Protein AF-A0A838HX45-F1 (afdb_monomer_lite)

Foldseek 3Di:
DDDDDDDDDDPPPPPPPPCVDWDKDKDQDPVHNVDIDIDGVCVVPDPDDDCQLPPAQADDPGGDSQAHPQLVFAFAPDPVSVVVVQCVLVVCDVLRFVLSVVCVVPNQWDADPNGIGGDHDPRGGSRFDGCPRPNHGD

Structure (mmCIF, N/CA/C/O backbone):
data_AF-A0A838HX45-F1
#
_entry.id   AF-A0A838HX45-F1
#
loop_
_atom_site.group_PDB
_atom_site.id
_atom_site.type_symbol
_atom_site.label_atom_id
_atom_site.label_alt_id
_atom_site.label_comp_id
_atom_site.label_asym_id
_atom_site.label_entity_id
_atom_site.label_seq_id
_atom_site.pdbx_PDB_ins_code
_atom_site.Cartn_x
_atom_site.Cartn_y
_atom_site.Cartn_z
_atom_site.occupancy
_atom_site.B_iso_or_equiv
_atom_site.auth_seq_id
_atom_site.auth_comp_id
_atom_site.auth_asym_id
_atom_site.auth_atom_id
_atom_site.pdbx_PDB_model_num
ATOM 1 N N . MET A 1 1 ? 10.507 59.510 21.899 1.00 39.69 1 MET A N 1
ATOM 2 C CA . MET A 1 1 ? 10.133 58.620 20.777 1.00 39.69 1 MET A CA 1
ATOM 3 C C . MET A 1 1 ? 10.798 57.263 20.985 1.00 39.69 1 MET A C 1
ATOM 5 O O . MET A 1 1 ? 11.987 57.138 20.730 1.00 39.69 1 MET A O 1
ATOM 9 N N . ARG A 1 2 ? 10.086 56.274 21.544 1.00 41.12 2 ARG A N 1
ATOM 10 C CA . ARG A 1 2 ? 10.577 54.889 21.655 1.00 41.12 2 ARG A CA 1
ATOM 11 C C . ARG A 1 2 ? 9.904 54.072 20.556 1.00 41.12 2 ARG A C 1
ATOM 13 O O . ARG A 1 2 ? 8.685 53.966 20.531 1.00 41.12 2 ARG A O 1
ATOM 20 N N . SER A 1 3 ? 10.705 53.577 19.619 1.00 48.28 3 SER A N 1
ATOM 21 C CA . SER A 1 3 ? 10.266 52.681 18.551 1.00 48.28 3 SER A CA 1
ATOM 22 C C . SER A 1 3 ? 9.847 51.346 19.174 1.00 48.28 3 SER A C 1
ATOM 24 O O . SER A 1 3 ? 10.684 50.623 19.713 1.00 48.28 3 SER A O 1
ATOM 26 N N . HIS A 1 4 ? 8.550 51.037 19.146 1.00 44.91 4 HIS A N 1
ATOM 27 C CA . HIS A 1 4 ? 8.056 49.694 19.430 1.00 44.91 4 HIS A CA 1
ATOM 28 C C . HIS A 1 4 ? 8.307 48.828 18.195 1.00 44.91 4 HIS A C 1
ATOM 30 O O . HIS A 1 4 ? 7.587 48.925 17.203 1.00 44.91 4 HIS A O 1
ATOM 36 N N . ARG A 1 5 ? 9.346 47.989 18.241 1.00 58.03 5 ARG A N 1
ATOM 37 C CA . ARG A 1 5 ? 9.454 46.858 17.316 1.00 58.03 5 ARG A CA 1
ATOM 38 C C . ARG A 1 5 ? 8.434 45.808 17.744 1.00 58.03 5 ARG A C 1
ATOM 40 O O . ARG A 1 5 ? 8.489 45.328 18.874 1.00 58.03 5 ARG A O 1
ATOM 47 N N . LEU A 1 6 ? 7.511 45.482 16.845 1.00 45.50 6 LEU A N 1
ATOM 48 C CA . LEU A 1 6 ? 6.644 44.317 16.969 1.00 45.50 6 LEU A CA 1
ATOM 49 C C . LEU A 1 6 ? 7.534 43.069 17.018 1.00 45.50 6 LEU A C 1
ATOM 51 O O . LEU A 1 6 ? 8.389 42.874 16.154 1.00 45.50 6 LEU A O 1
ATOM 55 N N . HIS A 1 7 ? 7.370 42.264 18.064 1.00 51.94 7 HIS A N 1
ATOM 56 C CA . HIS A 1 7 ? 8.007 40.960 18.166 1.00 51.94 7 HIS A CA 1
ATOM 57 C C . HIS A 1 7 ? 7.328 40.028 17.159 1.00 51.94 7 HIS A C 1
ATOM 59 O O . HIS A 1 7 ? 6.178 39.645 17.352 1.00 51.94 7 HIS A O 1
ATOM 65 N N . VAL A 1 8 ? 8.025 39.715 16.068 1.00 53.91 8 VAL A N 1
ATOM 66 C CA . VAL A 1 8 ? 7.642 38.631 15.158 1.00 53.91 8 VAL A CA 1
ATOM 67 C C . VAL A 1 8 ? 8.096 37.330 15.829 1.00 53.91 8 VAL A C 1
ATOM 69 O O . VAL A 1 8 ? 9.299 37.202 16.076 1.00 53.91 8 VAL A O 1
ATOM 72 N N . PRO A 1 9 ? 7.188 36.406 16.196 1.00 51.38 9 PRO A N 1
ATOM 73 C CA . PRO A 1 9 ? 7.584 35.133 16.782 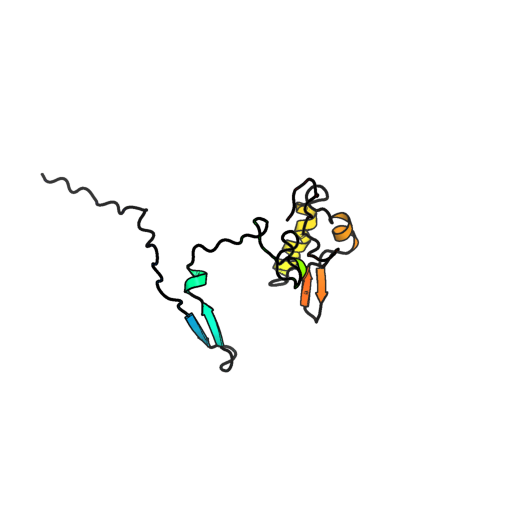1.00 51.38 9 PRO A CA 1
ATOM 74 C C . PRO A 1 9 ? 8.406 34.329 15.773 1.00 51.38 9 PRO A C 1
ATOM 76 O O . PRO A 1 9 ? 8.062 34.265 14.596 1.00 51.38 9 PRO A O 1
ATOM 79 N N . ASP A 1 10 ? 9.493 33.729 16.247 1.00 56.44 10 ASP A N 1
ATOM 80 C CA . ASP A 1 10 ? 10.345 32.829 15.473 1.00 56.44 10 ASP A CA 1
ATOM 81 C C . ASP A 1 10 ? 9.558 31.572 15.053 1.00 56.44 10 ASP A C 1
ATOM 83 O O . ASP A 1 10 ? 9.065 30.817 15.897 1.00 56.44 10 ASP A O 1
ATOM 87 N N . GLU A 1 11 ? 9.459 31.337 13.742 1.00 54.56 11 GLU A N 1
ATOM 88 C CA . GLU A 1 11 ? 8.807 30.172 13.126 1.00 54.56 11 GLU A CA 1
ATOM 89 C C . GLU A 1 11 ? 9.498 28.835 13.476 1.00 54.56 11 GLU A C 1
ATOM 91 O O . GLU A 1 11 ? 8.972 27.765 13.172 1.00 54.56 11 GLU A O 1
ATOM 96 N N . ARG A 1 12 ? 10.656 28.853 14.157 1.00 52.28 12 ARG A N 1
ATOM 97 C CA . ARG A 1 12 ? 11.389 27.646 14.591 1.00 52.28 12 ARG A CA 1
ATOM 98 C C . ARG A 1 12 ? 10.966 27.061 15.935 1.00 52.28 12 ARG A C 1
ATOM 100 O O . ARG A 1 12 ? 11.542 26.064 16.363 1.00 52.28 12 ARG A O 1
ATOM 107 N N . SER A 1 13 ? 9.935 27.595 16.580 1.00 49.62 13 SER A N 1
ATOM 108 C CA . SER A 1 13 ? 9.337 26.977 17.772 1.00 49.62 13 SER A CA 1
ATOM 109 C C . SER A 1 13 ? 8.335 25.871 17.403 1.00 49.62 13 SER A C 1
ATOM 111 O O . SER A 1 13 ? 7.214 25.815 17.912 1.00 49.62 13 SER A O 1
ATOM 113 N N . VAL A 1 14 ? 8.721 24.947 16.517 1.00 51.84 14 VAL A N 1
ATOM 114 C CA . VAL A 1 14 ? 8.087 23.626 16.529 1.00 51.84 14 VAL A CA 1
ATOM 115 C C . VAL A 1 14 ? 8.610 22.978 17.797 1.00 51.84 14 VAL A C 1
ATOM 117 O O . VAL A 1 14 ? 9.753 22.534 17.849 1.00 51.84 14 VAL A O 1
ATOM 120 N N . ARG A 1 15 ? 7.812 23.042 18.865 1.00 55.22 15 ARG A N 1
ATOM 121 C CA . ARG A 1 15 ? 8.121 22.400 20.141 1.00 55.22 15 ARG A CA 1
ATOM 122 C C . ARG A 1 15 ? 8.510 20.956 19.846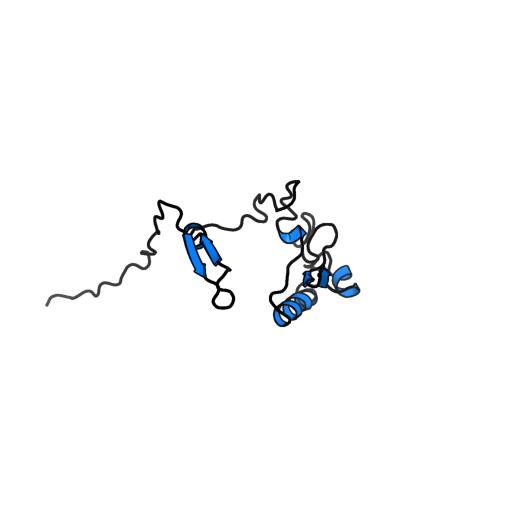 1.00 55.22 15 ARG A C 1
ATOM 124 O O . ARG A 1 15 ? 7.642 20.154 19.517 1.00 55.22 15 ARG A O 1
ATOM 131 N N . THR A 1 16 ? 9.795 20.627 19.959 1.00 56.59 16 THR A N 1
ATOM 132 C CA . THR A 1 16 ? 10.224 19.239 20.074 1.00 56.59 16 THR A CA 1
ATOM 133 C C . THR A 1 16 ? 9.474 18.691 21.274 1.00 56.59 16 THR A C 1
ATOM 135 O O . THR A 1 16 ? 9.757 19.067 22.413 1.00 56.59 16 THR A O 1
ATOM 138 N N . ILE A 1 17 ? 8.452 17.880 21.019 1.00 59.03 17 ILE A N 1
ATOM 139 C CA . ILE A 1 17 ? 7.774 17.131 22.061 1.00 59.03 17 ILE A CA 1
ATOM 140 C C . ILE A 1 17 ? 8.829 16.149 22.559 1.00 59.03 17 ILE A C 1
ATOM 142 O O . ILE A 1 17 ? 9.081 15.115 21.946 1.00 59.03 17 ILE A O 1
ATOM 146 N N . ALA A 1 18 ? 9.525 16.520 23.630 1.00 61.41 18 ALA A N 1
ATOM 147 C CA . ALA A 1 18 ? 10.388 15.614 24.364 1.00 61.41 18 ALA A CA 1
ATOM 148 C C . ALA A 1 18 ? 9.474 14.642 25.121 1.00 61.41 18 ALA A C 1
ATOM 150 O O . ALA A 1 18 ? 9.252 14.781 26.319 1.00 61.41 18 ALA A O 1
ATOM 151 N N . MET A 1 19 ? 8.862 13.708 24.393 1.00 60.22 19 MET A N 1
ATOM 152 C CA . MET A 1 19 ? 8.175 12.562 24.974 1.00 60.22 19 MET A CA 1
ATOM 153 C C . MET A 1 19 ? 9.249 11.654 25.557 1.00 60.22 19 MET A C 1
ATOM 155 O O . MET A 1 19 ? 9.919 10.922 24.833 1.00 60.22 19 MET A O 1
ATOM 159 N N . ILE A 1 20 ? 9.470 11.785 26.863 1.00 66.62 20 ILE A N 1
ATOM 160 C CA . ILE A 1 20 ? 10.466 10.991 27.590 1.00 66.62 20 ILE A CA 1
ATOM 161 C C . ILE A 1 20 ? 9.914 9.579 27.880 1.00 66.62 20 ILE A C 1
ATOM 163 O O . ILE A 1 20 ? 10.698 8.645 28.006 1.00 66.62 20 ILE A O 1
ATOM 167 N N . ASP A 1 21 ? 8.583 9.405 27.846 1.00 80.94 21 ASP A N 1
ATOM 168 C CA . ASP A 1 21 ? 7.882 8.134 28.060 1.00 80.94 21 ASP A CA 1
ATOM 169 C C . ASP A 1 21 ? 6.867 7.805 26.944 1.00 80.94 21 ASP A C 1
ATOM 171 O O . ASP A 1 21 ? 6.387 8.684 26.220 1.00 80.94 21 ASP A O 1
ATOM 175 N N . ARG A 1 22 ? 6.543 6.508 26.807 1.00 90.19 22 ARG A N 1
ATOM 176 C CA . ARG A 1 22 ? 5.464 6.006 25.935 1.00 90.19 22 ARG A CA 1
ATOM 177 C C . ARG A 1 22 ? 4.102 6.389 26.522 1.00 90.19 22 ARG A C 1
ATOM 179 O O . ARG A 1 22 ? 3.771 5.951 27.622 1.00 90.19 22 ARG A O 1
ATOM 186 N N . GLU A 1 23 ? 3.300 7.133 25.773 1.00 93.88 23 GLU A N 1
ATOM 187 C CA . GLU A 1 23 ? 1.952 7.559 26.152 1.00 93.88 23 GLU A CA 1
ATOM 188 C C . GLU A 1 23 ? 0.894 6.851 25.300 1.00 93.88 23 GLU A C 1
ATOM 190 O O . GLU A 1 23 ? 1.040 6.708 24.084 1.00 93.88 23 GLU A O 1
ATOM 195 N N . TRP A 1 24 ? -0.195 6.435 25.946 1.00 95.00 24 TRP A N 1
ATOM 196 C CA . TRP A 1 24 ? -1.298 5.721 25.313 1.00 95.00 24 TRP A CA 1
ATOM 197 C C . TRP A 1 24 ? -2.618 6.432 25.586 1.00 95.00 24 TRP A C 1
ATOM 199 O O . TRP A 1 24 ? -2.904 6.791 26.728 1.00 95.00 24 TRP A O 1
ATOM 209 N N . VAL A 1 25 ? -3.458 6.566 24.562 1.00 96.00 25 VAL A N 1
ATOM 210 C CA . VAL A 1 25 ? -4.851 7.002 24.722 1.00 96.00 25 VAL A CA 1
ATOM 211 C C . VAL A 1 25 ? -5.781 5.834 24.445 1.00 96.00 25 VAL A C 1
ATOM 213 O O . VAL A 1 25 ? -5.548 5.032 23.539 1.00 96.00 25 VAL A O 1
ATOM 216 N N . SER A 1 26 ? -6.847 5.734 25.236 1.00 96.19 26 SER A N 1
ATOM 217 C CA . SER A 1 26 ? -7.858 4.705 25.063 1.00 96.19 26 SER A CA 1
ATOM 218 C C . SER A 1 26 ? -9.245 5.306 24.899 1.00 96.19 26 SER A C 1
ATOM 220 O O . SER A 1 26 ? -9.680 6.114 25.719 1.00 96.19 26 SER A O 1
ATOM 222 N N . ILE A 1 27 ? -9.939 4.878 23.849 1.00 95.69 27 ILE A N 1
ATOM 223 C CA . ILE A 1 27 ? -11.254 5.378 23.453 1.00 95.69 27 ILE A CA 1
ATOM 224 C C . ILE A 1 27 ? -12.205 4.180 23.386 1.00 95.69 27 ILE A C 1
ATOM 226 O O . ILE A 1 27 ? -11.864 3.151 22.804 1.00 95.69 27 ILE A O 1
ATOM 230 N N . ILE A 1 28 ? -13.374 4.298 24.015 1.00 96.75 28 ILE A N 1
ATOM 231 C CA . ILE A 1 28 ? -14.444 3.294 23.912 1.00 96.75 28 ILE A CA 1
ATOM 232 C C . ILE A 1 28 ? -15.160 3.507 22.579 1.00 96.75 28 ILE A C 1
ATOM 234 O O . ILE A 1 28 ? -15.458 4.653 22.233 1.00 96.75 28 ILE A O 1
ATOM 238 N N . ASP A 1 29 ? -15.428 2.429 21.844 1.00 94.94 29 ASP A N 1
ATOM 239 C CA . ASP A 1 29 ? -16.205 2.518 20.609 1.00 94.94 29 ASP A CA 1
ATOM 240 C C . ASP A 1 29 ? -17.640 2.995 20.923 1.00 94.94 29 ASP A C 1
ATOM 242 O O . ASP A 1 29 ? -18.351 2.335 21.689 1.00 94.94 29 ASP A O 1
ATOM 246 N N . PRO A 1 30 ? -18.110 4.126 20.360 1.00 93.00 30 PRO A N 1
ATOM 247 C CA . PRO A 1 30 ? -19.472 4.602 20.600 1.00 93.00 30 PRO A CA 1
ATOM 248 C C . PRO A 1 30 ? -20.556 3.643 20.074 1.00 93.00 30 PRO A C 1
ATOM 250 O O . PRO A 1 30 ? -21.684 3.689 20.565 1.00 93.00 30 PRO A O 1
ATOM 253 N N . GLY A 1 31 ? -20.242 2.789 19.096 1.00 95.12 31 GLY A N 1
ATOM 254 C CA . GLY A 1 31 ? -21.134 1.757 18.562 1.00 95.12 31 GLY A CA 1
ATOM 255 C C . GLY A 1 31 ? -21.049 0.413 19.292 1.00 95.12 31 GLY A C 1
ATOM 256 O O . GLY A 1 31 ? -21.928 -0.427 19.104 1.00 95.12 31 GLY A O 1
ATOM 257 N N . SER A 1 32 ? -20.031 0.207 20.135 1.00 94.06 32 SER A N 1
ATOM 258 C CA . SER A 1 32 ? -19.819 -1.041 20.873 1.00 94.06 32 SER A CA 1
ATOM 259 C C . SER A 1 32 ? -19.126 -0.786 22.223 1.00 94.06 32 SER A C 1
ATOM 261 O O . SER A 1 32 ? -17.903 -0.679 22.292 1.00 94.06 32 SER A O 1
ATOM 263 N N . PRO A 1 33 ? -19.860 -0.738 23.353 1.00 90.06 33 PRO A N 1
ATOM 264 C CA . PRO A 1 33 ? -19.286 -0.391 24.660 1.00 90.06 33 PRO A CA 1
ATOM 265 C C . PRO A 1 33 ? -18.307 -1.441 25.216 1.00 90.06 33 PRO A C 1
ATOM 267 O O . PRO A 1 33 ? -17.656 -1.199 26.234 1.00 90.06 33 PRO A O 1
ATOM 270 N N . HIS A 1 34 ? -18.222 -2.612 24.579 1.00 93.56 34 HIS A N 1
ATOM 271 C CA . HIS A 1 34 ? -17.272 -3.668 24.920 1.00 93.56 34 HIS A CA 1
ATOM 272 C C . HIS A 1 34 ? -15.952 -3.553 24.150 1.00 93.56 34 HIS A C 1
ATOM 274 O O . HIS A 1 34 ? -14.967 -4.165 24.565 1.00 93.56 34 HIS A O 1
ATOM 280 N N . ASP A 1 35 ? -15.912 -2.738 23.094 1.00 95.25 35 ASP A N 1
ATOM 281 C CA . ASP A 1 35 ? -14.728 -2.539 22.272 1.00 95.25 35 ASP A CA 1
ATOM 282 C C . ASP A 1 35 ? -13.978 -1.270 22.678 1.00 95.25 35 ASP A C 1
ATOM 284 O O . ASP A 1 35 ? -14.540 -0.239 23.068 1.00 95.25 35 ASP A O 1
ATOM 288 N N . ARG A 1 36 ? -12.650 -1.364 22.616 1.00 96.12 36 ARG A N 1
ATOM 289 C CA . ARG A 1 36 ? -11.741 -0.315 23.060 1.00 96.12 36 ARG A CA 1
ATOM 290 C C . ARG A 1 36 ? -10.590 -0.185 22.081 1.00 96.12 36 ARG A C 1
ATOM 292 O O . ARG A 1 36 ? -9.785 -1.103 21.936 1.00 96.12 36 ARG A O 1
ATOM 299 N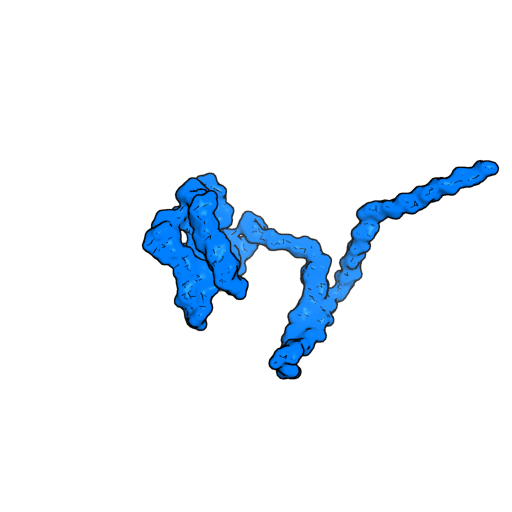 N . TYR A 1 37 ? -10.465 0.991 21.486 1.00 95.12 37 TYR A N 1
ATOM 300 C CA . TYR A 1 37 ? -9.303 1.354 20.691 1.00 95.12 37 TYR A CA 1
ATOM 301 C C . TYR A 1 37 ? -8.210 1.899 21.613 1.00 95.12 37 TYR A C 1
ATOM 303 O O . TYR A 1 37 ? -8.483 2.678 22.533 1.00 95.12 37 TYR A O 1
ATOM 311 N N . VAL A 1 38 ? -6.970 1.469 21.389 1.00 96.25 38 VAL A N 1
ATOM 312 C CA . VAL A 1 38 ? -5.791 1.900 22.148 1.00 96.25 38 VAL A CA 1
ATOM 313 C C . VAL A 1 38 ? -4.747 2.383 21.153 1.00 96.25 38 VAL A C 1
ATOM 315 O O . VAL A 1 38 ? -4.348 1.634 20.263 1.00 96.25 38 VAL A O 1
ATOM 318 N N . PHE A 1 39 ? -4.318 3.633 21.295 1.00 95.88 39 PHE A N 1
ATOM 319 C CA . PHE A 1 39 ? -3.385 4.279 20.375 1.00 95.88 39 PHE A CA 1
ATOM 320 C C . PHE A 1 39 ? -2.114 4.694 21.114 1.00 95.88 39 PHE A C 1
ATOM 322 O O . PHE A 1 39 ? -2.196 5.298 22.183 1.00 95.88 39 PHE A O 1
ATOM 329 N N . ASP A 1 40 ? -0.953 4.393 20.529 1.00 95.06 40 ASP A N 1
ATOM 330 C CA . ASP A 1 40 ? 0.352 4.879 20.990 1.00 95.06 40 ASP A CA 1
ATOM 331 C C . ASP A 1 40 ? 0.547 6.319 20.499 1.00 95.06 40 ASP A C 1
ATOM 333 O O . ASP A 1 40 ? 0.883 6.559 19.335 1.00 95.06 40 ASP A O 1
ATOM 337 N N . VAL A 1 41 ? 0.302 7.288 21.377 1.00 93.69 41 VAL A N 1
ATOM 338 C CA . VAL A 1 41 ? 0.421 8.713 21.046 1.00 93.69 41 VAL A CA 1
ATOM 339 C C . VAL A 1 41 ? 1.882 9.067 20.772 1.00 93.69 41 VAL A C 1
ATOM 341 O O . VAL A 1 41 ? 2.161 9.871 19.882 1.00 93.69 41 VAL A O 1
ATOM 344 N N . SER A 1 42 ? 2.827 8.425 21.467 1.00 91.88 42 SER A N 1
ATOM 345 C CA . SER A 1 42 ? 4.259 8.652 21.251 1.00 91.88 42 SER A CA 1
ATOM 346 C C . SER A 1 42 ? 4.703 8.238 19.860 1.00 91.88 42 SER A C 1
ATOM 348 O O . SER A 1 42 ? 5.493 8.944 19.239 1.00 91.88 42 SER A O 1
ATOM 350 N N . PHE A 1 43 ? 4.189 7.126 19.336 1.00 91.12 43 PHE A N 1
ATOM 351 C CA . PHE A 1 43 ? 4.449 6.720 17.960 1.00 91.12 43 PHE A CA 1
ATOM 352 C C . PHE A 1 43 ? 3.821 7.694 16.957 1.00 91.12 43 PHE A C 1
ATOM 354 O O . PHE A 1 43 ? 4.509 8.126 16.032 1.00 91.12 43 PHE A O 1
ATOM 361 N N . LEU A 1 44 ? 2.555 8.080 17.158 1.00 92.00 44 LEU A N 1
ATOM 362 C CA . LEU A 1 44 ? 1.837 8.994 16.257 1.00 92.00 44 LEU A CA 1
ATOM 363 C C . LEU A 1 44 ? 2.482 10.386 16.167 1.00 92.00 44 LEU A C 1
ATOM 365 O O . LEU A 1 44 ? 2.421 11.013 15.114 1.00 92.00 44 LEU A O 1
ATOM 369 N N . LEU A 1 45 ? 3.105 10.857 17.250 1.00 89.44 45 LEU A N 1
ATOM 370 C CA . LEU A 1 45 ? 3.824 12.135 17.302 1.00 89.44 45 LEU A CA 1
ATOM 371 C C . LEU A 1 45 ? 5.332 12.001 17.034 1.00 89.44 45 LEU A C 1
ATOM 373 O O . LEU A 1 45 ? 6.054 12.999 17.061 1.00 89.44 45 LEU A O 1
ATOM 377 N N . SER A 1 46 ? 5.829 10.785 16.795 1.00 89.38 46 SER A N 1
ATOM 378 C CA . SER A 1 46 ? 7.246 10.562 16.513 1.00 89.38 46 SER A CA 1
ATOM 379 C C . SER A 1 46 ? 7.635 11.047 15.114 1.00 89.38 46 SER A C 1
ATOM 381 O O . SER A 1 46 ? 6.813 11.147 14.208 1.00 89.38 46 SER A O 1
ATOM 383 N N . ALA A 1 47 ? 8.936 11.254 14.902 1.00 90.12 47 ALA A N 1
ATOM 384 C CA . ALA A 1 47 ? 9.508 11.471 13.571 1.00 90.12 47 ALA A CA 1
ATOM 385 C C . ALA A 1 47 ? 9.698 10.156 12.778 1.00 90.12 47 ALA A C 1
ATOM 387 O O . ALA A 1 47 ? 10.570 10.076 11.909 1.00 90.12 47 ALA A O 1
ATOM 388 N N . TYR A 1 48 ? 8.945 9.095 13.101 1.00 90.31 48 TYR A N 1
ATOM 389 C CA . TYR A 1 48 ? 9.050 7.826 12.387 1.00 90.31 48 TYR A CA 1
ATOM 390 C C . TYR A 1 48 ? 8.758 8.026 10.898 1.00 90.31 48 TYR A C 1
ATOM 392 O O . TYR A 1 48 ? 7.748 8.604 10.508 1.00 90.31 48 TYR A O 1
ATOM 400 N N . THR A 1 49 ? 9.649 7.505 10.062 1.00 90.69 49 THR A N 1
ATOM 401 C CA . THR A 1 49 ? 9.492 7.480 8.609 1.00 90.69 49 THR A CA 1
ATOM 402 C C . THR A 1 49 ? 9.526 6.030 8.154 1.00 90.69 49 THR A C 1
ATOM 404 O O . THR A 1 49 ? 10.387 5.261 8.587 1.00 90.69 49 THR A O 1
ATOM 407 N N . CYS A 1 50 ? 8.587 5.642 7.287 1.00 88.56 50 CYS A N 1
ATOM 408 C CA . CYS A 1 50 ? 8.598 4.316 6.681 1.00 88.56 50 CYS A CA 1
ATOM 409 C C . CYS A 1 50 ? 9.923 4.096 5.935 1.00 88.56 50 CYS A C 1
ATOM 411 O O . CYS A 1 50 ? 10.289 4.889 5.073 1.00 88.56 50 CYS A O 1
ATOM 413 N N . ILE A 1 51 ? 10.622 3.003 6.251 1.00 88.75 51 ILE A N 1
ATOM 414 C CA . ILE A 1 51 ? 11.898 2.628 5.616 1.00 88.75 51 ILE A CA 1
ATOM 415 C C . ILE A 1 51 ? 11.716 1.592 4.496 1.00 88.75 51 ILE A C 1
ATOM 417 O O . ILE A 1 51 ? 12.630 0.827 4.181 1.00 88.75 51 ILE A O 1
ATOM 421 N N . TYR A 1 52 ? 10.512 1.491 3.926 1.00 85.12 52 TYR A N 1
ATOM 422 C CA . TYR A 1 52 ? 10.275 0.650 2.753 1.00 85.12 52 TYR A CA 1
ATOM 423 C C . TYR A 1 52 ? 11.215 1.063 1.608 1.00 85.12 52 TYR A C 1
ATOM 425 O O . TYR A 1 52 ? 11.403 2.249 1.359 1.00 85.12 52 TYR A O 1
ATOM 433 N N . GLY A 1 53 ? 11.862 0.086 0.962 1.00 79.81 53 GLY A N 1
ATOM 434 C CA . GLY A 1 53 ? 12.924 0.337 -0.023 1.00 79.81 53 GLY A CA 1
ATOM 435 C C . GLY A 1 53 ? 14.269 0.799 0.564 1.00 79.81 53 GLY A C 1
ATOM 436 O O . GLY A 1 53 ? 15.235 0.933 -0.178 1.00 79.81 53 GLY A O 1
ATOM 437 N N . ALA A 1 54 ? 14.358 0.996 1.883 1.00 85.69 54 ALA A N 1
ATOM 438 C CA . ALA A 1 54 ? 15.551 1.440 2.608 1.00 85.69 54 ALA A CA 1
ATOM 439 C C . ALA A 1 54 ? 15.901 0.480 3.767 1.00 85.69 54 ALA A C 1
ATOM 441 O O . ALA A 1 54 ? 16.137 0.904 4.897 1.00 85.69 54 ALA A O 1
ATOM 442 N N . GLY A 1 55 ? 15.893 -0.833 3.502 1.00 84.50 55 GLY A N 1
ATOM 443 C CA . GLY A 1 55 ? 16.236 -1.869 4.491 1.00 84.50 55 GLY A CA 1
ATOM 444 C C . GLY A 1 55 ? 15.066 -2.388 5.340 1.00 84.50 55 GLY A C 1
ATOM 445 O O . GLY A 1 55 ? 15.276 -3.065 6.348 1.00 84.50 55 GLY A O 1
ATOM 446 N N . CYS A 1 56 ? 13.812 -2.089 4.973 1.00 86.56 56 CYS A N 1
ATOM 447 C CA . CYS A 1 56 ? 12.638 -2.688 5.618 1.00 86.56 56 CYS A CA 1
ATOM 448 C C . CYS A 1 56 ? 12.636 -4.214 5.451 1.00 86.56 56 CYS A C 1
ATOM 450 O O . CYS A 1 56 ? 12.606 -4.698 4.332 1.00 86.56 56 CYS A O 1
ATOM 452 N N . ARG A 1 57 ? 12.544 -4.997 6.533 1.00 85.50 57 ARG A N 1
ATOM 453 C CA . ARG A 1 57 ? 12.508 -6.473 6.427 1.00 85.50 57 ARG A CA 1
ATOM 454 C C . ARG A 1 57 ? 11.194 -7.054 5.883 1.00 85.50 57 ARG A C 1
ATOM 456 O O . ARG A 1 57 ? 11.126 -8.256 5.631 1.00 85.50 57 ARG A O 1
ATOM 463 N N . GLY A 1 58 ? 10.166 -6.229 5.695 1.00 86.12 58 GLY A N 1
ATOM 464 C CA . GLY A 1 58 ? 8.824 -6.671 5.319 1.00 86.12 58 GLY A CA 1
ATOM 465 C C . GLY A 1 58 ? 8.098 -7.431 6.434 1.00 86.12 58 GLY A C 1
ATOM 466 O O . GLY A 1 58 ? 8.533 -7.435 7.584 1.00 86.12 58 GLY A O 1
ATOM 467 N N . THR A 1 59 ? 6.959 -8.038 6.092 1.00 85.50 59 THR A N 1
ATOM 468 C CA . THR A 1 59 ? 6.044 -8.692 7.054 1.00 85.50 59 THR A CA 1
ATOM 469 C C . THR A 1 59 ? 6.008 -10.219 6.949 1.00 85.50 59 THR A C 1
ATOM 471 O O . TH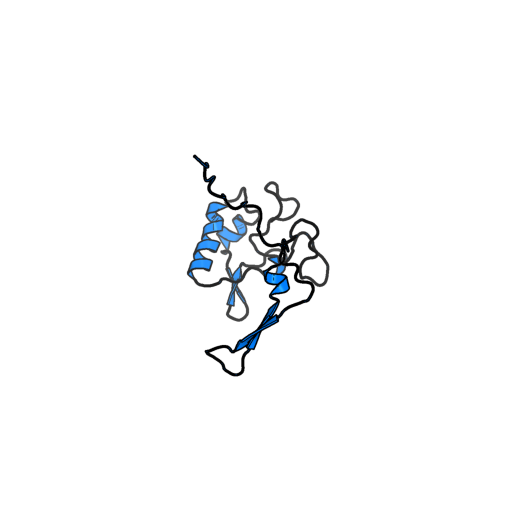R A 1 59 ? 5.203 -10.863 7.612 1.00 85.50 59 THR A O 1
ATOM 474 N N . ALA A 1 60 ? 6.839 -10.811 6.090 1.00 80.19 60 ALA A N 1
ATOM 475 C CA . ALA A 1 60 ? 6.912 -12.258 5.922 1.00 80.19 60 ALA A CA 1
ATOM 476 C C . ALA A 1 60 ? 7.840 -12.905 6.960 1.00 80.19 60 ALA A C 1
ATOM 478 O O . ALA A 1 60 ? 8.770 -12.263 7.445 1.00 80.19 60 ALA A O 1
ATOM 479 N N . ASP A 1 61 ? 7.639 -14.202 7.217 1.00 81.06 61 ASP A N 1
ATOM 480 C CA . ASP A 1 61 ? 8.512 -14.995 8.098 1.00 81.06 61 ASP A CA 1
ATOM 481 C C . ASP A 1 61 ? 9.978 -14.952 7.646 1.00 81.06 61 ASP A C 1
ATOM 483 O O . ASP A 1 61 ? 10.898 -14.877 8.458 1.00 81.06 61 ASP A O 1
ATOM 487 N N . GLN A 1 62 ? 10.195 -14.969 6.326 1.00 78.06 62 GLN A N 1
ATOM 488 C CA . GLN A 1 62 ? 11.500 -14.724 5.725 1.00 78.06 62 GLN A CA 1
ATOM 489 C C . GLN A 1 62 ? 11.597 -13.257 5.288 1.00 78.06 62 GLN A C 1
ATOM 491 O O . GLN A 1 62 ? 10.766 -12.822 4.482 1.00 78.06 62 GLN A O 1
ATOM 496 N N . PRO A 1 63 ? 12.605 -12.503 5.767 1.00 77.12 63 PRO A N 1
ATOM 497 C CA . PRO A 1 63 ? 12.787 -11.107 5.402 1.00 77.12 63 PRO A CA 1
ATOM 498 C C . PRO A 1 63 ? 12.853 -10.899 3.891 1.00 77.12 63 PRO A C 1
ATOM 500 O O . PRO A 1 63 ? 13.564 -11.607 3.178 1.00 77.12 63 PRO A O 1
ATOM 503 N N . SER A 1 64 ? 12.138 -9.891 3.403 1.00 77.88 64 SER A N 1
ATOM 504 C CA . SER A 1 64 ? 12.229 -9.461 2.014 1.00 77.88 64 SER A CA 1
ATOM 505 C C . SER A 1 64 ? 12.078 -7.953 1.912 1.00 77.88 64 SER A C 1
ATOM 507 O O . SER A 1 64 ? 10.981 -7.409 2.048 1.00 77.88 64 SER A O 1
ATOM 509 N N . GLU A 1 65 ? 13.192 -7.296 1.603 1.00 76.69 65 GLU A N 1
ATOM 510 C CA . GLU A 1 65 ? 13.243 -5.843 1.420 1.00 76.69 65 GLU A CA 1
ATOM 511 C C . GLU A 1 65 ? 12.503 -5.372 0.169 1.00 76.69 65 GLU A C 1
ATOM 513 O O . GLU A 1 65 ? 12.062 -4.229 0.100 1.00 76.69 65 GLU A O 1
ATOM 518 N N . VAL A 1 66 ? 12.304 -6.279 -0.790 1.00 79.69 66 VAL A N 1
ATOM 519 C CA . VAL A 1 66 ? 11.613 -5.998 -2.052 1.00 79.69 66 VAL A CA 1
ATOM 520 C C . VAL A 1 66 ? 10.096 -6.075 -1.893 1.00 79.69 66 VAL A C 1
ATOM 522 O O . VAL A 1 66 ? 9.387 -5.292 -2.509 1.00 79.69 66 VAL A O 1
ATOM 525 N N . LEU A 1 67 ? 9.572 -7.023 -1.104 1.00 85.25 67 LEU A N 1
ATOM 526 C CA . LEU A 1 67 ? 8.119 -7.210 -0.983 1.00 85.25 67 LEU A CA 1
ATOM 527 C C . LEU A 1 67 ? 7.492 -6.302 0.077 1.00 85.25 67 LEU A C 1
ATOM 529 O O . LEU A 1 67 ? 6.326 -5.927 -0.056 1.00 85.25 67 LEU A O 1
ATOM 533 N N . GLY A 1 68 ? 8.242 -5.970 1.132 1.00 82.94 68 GLY A N 1
ATOM 534 C CA . GLY A 1 68 ? 7.757 -5.124 2.219 1.00 82.94 68 GLY A CA 1
ATOM 535 C C . GLY A 1 68 ? 6.416 -5.597 2.791 1.00 82.94 68 GLY A C 1
ATOM 536 O O . GLY A 1 68 ? 6.161 -6.794 2.938 1.00 82.94 68 GLY A O 1
ATOM 537 N N . CYS A 1 69 ? 5.538 -4.642 3.096 1.00 85.75 69 CYS A N 1
ATOM 538 C CA . CYS A 1 69 ? 4.155 -4.909 3.499 1.00 85.75 69 CYS A CA 1
ATOM 539 C C . CYS A 1 69 ? 3.232 -5.280 2.319 1.00 85.75 69 CYS A C 1
ATOM 541 O O . CYS A 1 69 ? 2.156 -5.833 2.538 1.00 85.75 69 CYS A O 1
ATOM 543 N N . CYS A 1 70 ? 3.654 -5.062 1.066 1.00 87.56 70 CYS A N 1
ATOM 544 C CA . CYS A 1 70 ? 2.839 -5.292 -0.135 1.00 87.56 70 CYS A CA 1
ATOM 545 C C . CYS A 1 70 ? 2.552 -6.774 -0.433 1.00 87.56 70 CYS A C 1
ATOM 547 O O . CYS A 1 70 ? 1.768 -7.078 -1.335 1.00 87.56 70 CYS A O 1
ATOM 549 N N . ARG A 1 71 ? 3.146 -7.717 0.308 1.00 88.38 71 ARG A N 1
ATOM 550 C CA . ARG A 1 71 ? 2.943 -9.169 0.146 1.00 88.38 71 ARG A CA 1
ATOM 551 C C . ARG A 1 71 ? 1.469 -9.591 0.151 1.00 88.38 71 ARG A C 1
ATOM 553 O O . ARG A 1 71 ? 1.096 -10.520 -0.562 1.00 88.38 71 ARG A O 1
ATOM 560 N N . LEU A 1 72 ? 0.642 -8.936 0.963 1.00 88.75 72 LEU A N 1
ATOM 561 C CA . LEU A 1 72 ? -0.746 -9.343 1.195 1.00 88.75 72 LEU A CA 1
ATOM 562 C C . LEU A 1 72 ? -1.739 -8.778 0.168 1.00 88.75 72 LEU A C 1
ATOM 564 O O . LEU A 1 72 ? -2.900 -9.196 0.172 1.00 88.75 72 LEU A O 1
ATOM 568 N N . GLY A 1 73 ? -1.299 -7.864 -0.701 1.00 92.94 73 GLY A N 1
ATOM 569 C CA . GLY A 1 73 ? -2.198 -6.945 -1.400 1.00 92.94 73 GLY A CA 1
ATOM 570 C C . GLY A 1 73 ? -2.637 -5.788 -0.494 1.00 92.94 73 GLY A C 1
ATOM 571 O O . GLY A 1 73 ? -2.330 -5.768 0.696 1.00 92.94 73 GLY A O 1
ATOM 572 N N . ALA A 1 74 ? -3.337 -4.820 -1.072 1.00 93.44 74 ALA A N 1
ATOM 573 C CA . ALA A 1 74 ? -3.847 -3.630 -0.400 1.00 93.44 74 ALA A CA 1
ATOM 574 C C . ALA A 1 74 ? -5.374 -3.700 -0.336 1.00 93.44 74 ALA A C 1
ATOM 576 O O . ALA A 1 74 ? -6.022 -3.925 -1.361 1.00 93.44 74 ALA A O 1
ATOM 577 N N . HIS A 1 75 ? -5.922 -3.560 0.869 1.00 93.75 75 HIS A N 1
ATOM 578 C CA . HIS A 1 75 ? -7.364 -3.479 1.088 1.00 93.75 75 HIS A CA 1
ATOM 579 C C . HIS A 1 75 ? -7.875 -2.116 0.628 1.00 93.75 75 HIS A C 1
ATOM 581 O O . HIS A 1 75 ? -7.140 -1.131 0.701 1.00 93.75 75 HIS A O 1
ATOM 587 N N . TYR A 1 76 ? -9.119 -2.088 0.160 1.00 96.06 76 TYR A N 1
ATOM 588 C CA . TYR A 1 76 ? -9.788 -0.841 -0.188 1.00 96.06 76 TYR A CA 1
ATOM 589 C C . TYR A 1 76 ? -10.501 -0.270 1.027 1.00 96.06 76 TYR A C 1
ATOM 591 O O . TYR A 1 76 ? -11.053 -1.026 1.830 1.00 96.06 76 TYR A O 1
ATOM 599 N N . VAL A 1 77 ? -10.506 1.054 1.143 1.00 94.25 77 VAL A N 1
ATOM 600 C CA . VAL A 1 77 ? -11.287 1.750 2.175 1.00 94.25 77 VAL A CA 1
ATOM 601 C C . VAL A 1 77 ? -12.781 1.623 1.876 1.00 94.25 77 VAL A C 1
ATOM 603 O O . VAL A 1 77 ? -13.571 1.272 2.748 1.00 94.25 77 VAL A O 1
ATOM 606 N N . ASP A 1 78 ? -13.151 1.872 0.623 1.00 94.12 78 ASP A N 1
ATOM 607 C CA . ASP A 1 78 ? -14.517 1.837 0.116 1.00 94.12 78 ASP A CA 1
ATOM 608 C C . ASP A 1 78 ? -14.524 1.572 -1.406 1.00 94.12 78 ASP A C 1
ATOM 610 O O . ASP A 1 78 ? -13.497 1.253 -2.020 1.00 94.12 78 ASP A O 1
ATOM 614 N N . SER A 1 79 ? -15.704 1.640 -2.026 1.00 95.00 79 SER A N 1
ATOM 615 C CA . SER A 1 79 ? -15.869 1.466 -3.472 1.00 95.00 79 SER A CA 1
ATOM 616 C C . SER A 1 79 ? -15.172 2.552 -4.285 1.00 95.00 79 SER A C 1
ATOM 618 O O . SER A 1 79 ? -14.604 2.248 -5.332 1.00 95.00 79 SER A O 1
ATOM 620 N N . ASP A 1 80 ? -15.172 3.791 -3.801 1.00 97.50 80 ASP A N 1
ATOM 621 C CA . ASP A 1 80 ? -14.587 4.921 -4.519 1.00 97.50 80 ASP A CA 1
ATOM 622 C C . ASP A 1 80 ? -13.056 4.817 -4.516 1.00 97.50 80 ASP A C 1
ATOM 624 O O . ASP A 1 80 ? -12.397 5.104 -5.516 1.00 97.50 80 ASP A O 1
ATOM 628 N N . ASP A 1 81 ? -12.466 4.388 -3.400 1.00 97.44 81 ASP A N 1
ATOM 629 C CA . ASP A 1 81 ? -11.048 4.040 -3.302 1.00 97.44 81 ASP A CA 1
ATOM 630 C C . ASP A 1 81 ? -10.694 2.918 -4.282 1.00 97.44 81 ASP A C 1
ATOM 632 O O . ASP A 1 81 ? -9.744 3.036 -5.061 1.00 97.44 81 ASP A O 1
ATOM 636 N N . ARG A 1 82 ? -11.517 1.866 -4.339 1.00 97.06 82 ARG A N 1
ATOM 637 C CA . ARG A 1 82 ? -11.325 0.783 -5.306 1.00 97.06 82 ARG A CA 1
ATOM 638 C C . ARG A 1 82 ? -11.310 1.290 -6.746 1.00 97.06 82 ARG A C 1
ATOM 640 O O . ARG A 1 82 ? -10.393 0.932 -7.485 1.00 97.06 82 ARG A O 1
ATOM 647 N N . GLU A 1 83 ? -12.286 2.095 -7.147 1.00 97.31 83 GLU A N 1
ATOM 648 C CA . GLU A 1 83 ? -12.362 2.640 -8.508 1.00 97.31 83 GLU A CA 1
ATOM 649 C C . GLU A 1 83 ? -11.130 3.485 -8.850 1.00 97.31 83 GLU A C 1
ATOM 651 O O . GLU A 1 83 ? -10.536 3.315 -9.920 1.00 97.31 83 GLU A O 1
ATOM 656 N N . ARG A 1 84 ? -10.679 4.337 -7.918 1.00 97.69 84 ARG A N 1
ATOM 657 C CA . ARG A 1 84 ? -9.451 5.131 -8.090 1.00 97.69 84 ARG A CA 1
ATOM 658 C C . ARG A 1 84 ? -8.225 4.240 -8.277 1.00 97.69 84 ARG A C 1
ATOM 660 O O . ARG A 1 84 ? -7.427 4.492 -9.178 1.00 97.69 84 ARG A O 1
ATOM 667 N N . ILE A 1 85 ? -8.079 3.187 -7.474 1.00 97.69 85 ILE A N 1
ATOM 668 C CA . ILE A 1 85 ? -6.950 2.254 -7.582 1.00 97.69 85 ILE A CA 1
ATOM 669 C C . ILE A 1 85 ? -7.018 1.426 -8.871 1.00 97.69 85 ILE A C 1
ATOM 671 O O . ILE A 1 85 ? -5.986 1.195 -9.501 1.00 97.69 85 ILE A O 1
ATOM 675 N N . GLU A 1 86 ? -8.197 0.983 -9.304 1.00 97.81 86 GLU A N 1
ATOM 676 C CA . GLU A 1 86 ? -8.353 0.276 -10.582 1.00 97.81 86 GLU A CA 1
ATOM 677 C C . GLU A 1 86 ? -7.964 1.173 -11.771 1.00 97.81 86 GLU A C 1
ATOM 679 O O . GLU A 1 86 ? -7.253 0.717 -12.673 1.00 97.81 86 GLU A O 1
ATOM 684 N N . ALA A 1 87 ? -8.327 2.459 -11.736 1.00 98.00 87 ALA A N 1
ATOM 685 C CA . ALA A 1 87 ? -7.962 3.436 -12.764 1.00 98.00 87 ALA A CA 1
ATOM 686 C C . ALA A 1 87 ? -6.444 3.700 -12.854 1.00 98.00 87 ALA A C 1
ATOM 688 O O . ALA A 1 87 ? -5.942 4.054 -13.924 1.00 98.00 87 ALA A O 1
ATOM 689 N N . MET A 1 88 ? -5.680 3.466 -11.778 1.00 98.06 88 MET A N 1
ATOM 690 C CA . MET A 1 88 ? 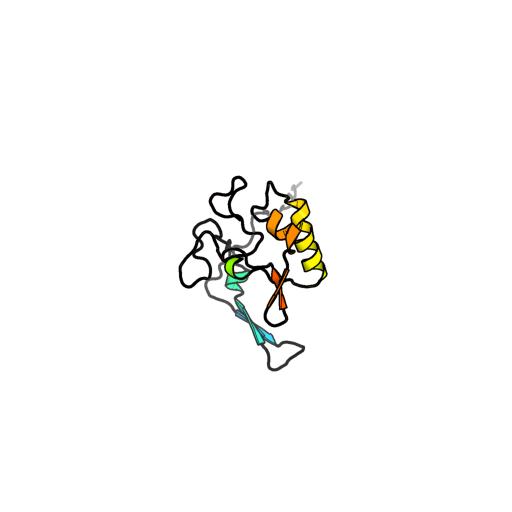-4.220 3.640 -11.792 1.00 98.06 88 MET A CA 1
ATOM 691 C C . MET A 1 88 ? -3.505 2.728 -12.791 1.00 98.06 88 MET A C 1
ATOM 693 O O . MET A 1 88 ? -2.399 3.055 -13.219 1.00 98.06 88 MET A O 1
ATOM 697 N N . VAL A 1 89 ? -4.120 1.615 -13.207 1.00 98.25 89 VAL A N 1
ATOM 698 C CA . VAL A 1 89 ? -3.563 0.751 -14.262 1.00 98.25 89 VAL A CA 1
ATOM 699 C C . VAL A 1 89 ? -3.334 1.547 -15.546 1.00 98.25 89 VAL A C 1
ATOM 701 O O . VAL A 1 89 ? -2.279 1.413 -16.166 1.00 98.25 89 VAL A O 1
ATOM 704 N N . ASP A 1 90 ? -4.287 2.404 -15.909 1.00 97.94 90 ASP A N 1
ATOM 705 C CA . ASP A 1 90 ? -4.229 3.189 -17.141 1.00 97.94 90 ASP A CA 1
ATOM 706 C C . ASP A 1 90 ? -3.307 4.406 -16.995 1.00 97.94 90 ASP A C 1
ATOM 708 O O . ASP A 1 90 ? -2.613 4.762 -17.945 1.00 97.94 90 ASP A O 1
ATOM 712 N N . VAL A 1 91 ? -3.229 4.991 -15.793 1.00 97.75 91 VAL A N 1
ATOM 713 C CA . VAL A 1 91 ? -2.294 6.088 -15.477 1.00 97.75 91 VAL A CA 1
ATOM 714 C C . VAL A 1 91 ? -0.837 5.624 -15.556 1.00 97.75 91 VAL A C 1
ATOM 716 O O . VAL A 1 91 ? 0.003 6.318 -16.125 1.00 97.75 91 VAL A O 1
ATOM 719 N N . LEU A 1 92 ? -0.525 4.455 -14.989 1.00 97.44 92 LEU A N 1
ATOM 720 C CA . LEU A 1 92 ? 0.835 3.911 -14.983 1.00 97.44 92 LEU A CA 1
ATOM 721 C C . LEU A 1 92 ? 1.224 3.348 -16.357 1.00 97.44 92 LEU A C 1
ATOM 723 O O . LEU A 1 92 ? 2.354 3.524 -16.819 1.00 97.44 92 LEU A O 1
ATOM 727 N N . GLY A 1 93 ? 0.306 2.643 -17.018 1.00 97.81 93 GLY A N 1
ATOM 728 C CA . GLY A 1 93 ? 0.577 1.999 -18.297 1.00 97.81 93 GLY A CA 1
ATOM 729 C C . GLY A 1 93 ? 1.708 0.951 -18.245 1.00 97.81 93 GLY A C 1
ATOM 730 O O . GLY A 1 93 ? 2.266 0.637 -17.189 1.00 97.81 93 GLY A O 1
ATOM 731 N N . PRO A 1 94 ? 2.086 0.374 -19.400 1.00 97.69 94 PRO A N 1
ATOM 732 C CA . PRO A 1 94 ? 3.076 -0.703 -19.459 1.00 97.69 94 PRO A CA 1
ATOM 733 C C . PRO A 1 94 ? 4.516 -0.247 -19.194 1.00 97.69 94 PRO A C 1
ATOM 735 O O . PRO A 1 94 ? 5.370 -1.092 -18.944 1.00 97.69 94 PRO A O 1
ATOM 738 N N . ALA A 1 95 ? 4.799 1.058 -19.263 1.00 96.50 95 ALA A N 1
ATOM 739 C CA . ALA A 1 95 ? 6.124 1.595 -18.967 1.00 96.50 95 ALA A CA 1
ATOM 740 C C . ALA A 1 95 ? 6.406 1.601 -17.457 1.00 96.50 95 ALA A C 1
ATOM 742 O O . ALA A 1 95 ? 7.499 1.225 -17.036 1.00 96.50 95 ALA A O 1
ATOM 743 N N . PHE A 1 96 ? 5.413 1.976 -16.643 1.00 96.94 96 PHE A N 1
ATOM 744 C CA . PHE A 1 96 ? 5.592 2.145 -15.200 1.00 96.94 96 PHE A CA 1
ATOM 745 C C . PHE A 1 96 ? 5.033 0.991 -14.366 1.00 96.94 96 PHE A C 1
ATOM 747 O O . PHE A 1 96 ? 5.433 0.847 -13.218 1.00 96.94 96 PHE A O 1
ATOM 754 N N . MET A 1 97 ? 4.173 0.132 -14.921 1.00 97.44 97 MET A N 1
ATOM 755 C CA . MET A 1 97 ? 3.631 -1.031 -14.212 1.00 97.44 97 MET A CA 1
ATOM 756 C C . MET A 1 97 ? 4.086 -2.345 -14.863 1.00 97.44 97 MET A C 1
ATOM 758 O O . MET A 1 97 ? 3.561 -2.764 -15.898 1.00 97.44 97 MET A O 1
ATOM 762 N N . GLN A 1 98 ? 4.995 -3.066 -14.202 1.00 97.38 98 GLN A N 1
ATOM 763 C CA . GLN A 1 98 ? 5.545 -4.352 -14.659 1.00 97.38 98 GLN A CA 1
ATOM 764 C C . GLN A 1 98 ? 4.459 -5.382 -15.001 1.00 97.38 98 GLN A C 1
ATOM 766 O O . GLN A 1 98 ? 4.569 -6.150 -15.960 1.00 97.38 98 GLN A O 1
ATOM 771 N N . HIS A 1 99 ? 3.388 -5.422 -14.210 1.00 97.62 99 HIS A N 1
ATOM 772 C CA . HIS A 1 99 ? 2.292 -6.373 -14.380 1.00 97.62 99 HIS A CA 1
ATOM 773 C C . HIS A 1 99 ? 1.081 -5.791 -15.131 1.00 97.62 99 HIS A C 1
ATOM 775 O O . HIS A 1 99 ? 0.009 -6.401 -15.103 1.00 97.62 99 HIS A O 1
ATOM 781 N N . HIS A 1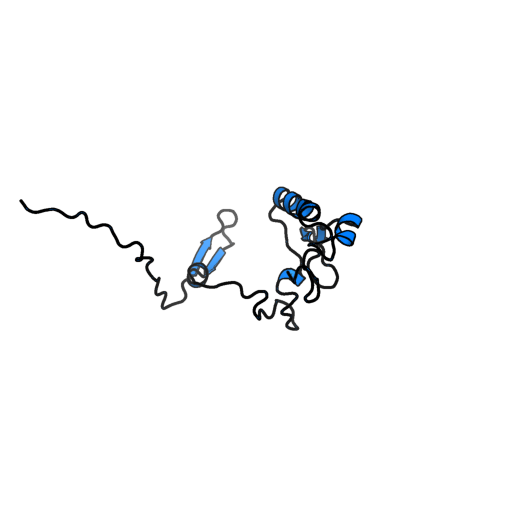 100 ? 1.242 -4.679 -15.861 1.00 98.31 100 HIS A N 1
ATOM 782 C CA . HIS A 1 100 ? 0.169 -3.999 -16.601 1.00 98.31 100 HIS A CA 1
ATOM 783 C C . HIS A 1 100 ? -0.642 -4.947 -17.498 1.00 98.31 100 HIS A C 1
ATOM 785 O O . HIS A 1 100 ? -1.868 -4.985 -17.435 1.00 98.31 100 HIS A O 1
ATOM 791 N N . ALA A 1 101 ? 0.021 -5.801 -18.286 1.00 98.00 101 ALA A N 1
ATOM 792 C CA . ALA A 1 101 ? -0.678 -6.753 -19.156 1.00 98.00 101 ALA A CA 1
ATOM 793 C C . ALA A 1 101 ? -1.533 -7.768 -18.368 1.00 98.00 101 ALA A C 1
ATOM 795 O O . ALA A 1 101 ? -2.612 -8.168 -18.807 1.00 98.00 101 ALA A O 1
ATOM 796 N N . ALA A 1 102 ? -1.071 -8.190 -17.186 1.00 98.00 102 ALA A N 1
ATOM 797 C CA . ALA A 1 102 ? -1.831 -9.086 -16.318 1.00 98.00 102 ALA A CA 1
ATOM 798 C C . ALA A 1 102 ? -3.008 -8.369 -15.638 1.00 98.00 102 ALA A C 1
ATOM 800 O O . ALA A 1 102 ? -4.056 -8.995 -15.450 1.00 98.00 102 ALA A O 1
ATOM 801 N N . ALA A 1 103 ? -2.833 -7.089 -15.301 1.00 97.94 103 ALA A N 1
ATOM 802 C CA . ALA A 1 103 ? -3.875 -6.216 -14.774 1.00 97.94 103 ALA A CA 1
ATOM 803 C C . ALA A 1 103 ? -4.972 -5.964 -15.818 1.00 97.94 103 ALA A C 1
ATOM 805 O O . ALA A 1 103 ? -6.130 -6.261 -15.554 1.00 97.94 103 ALA A O 1
ATOM 806 N N . ARG A 1 104 ? -4.624 -5.566 -17.048 1.00 98.06 104 ARG A N 1
ATOM 807 C CA . ARG A 1 104 ? -5.599 -5.351 -18.136 1.00 98.06 104 ARG A CA 1
ATOM 808 C C . ARG A 1 104 ? -6.384 -6.613 -18.503 1.00 98.06 104 ARG A C 1
ATOM 810 O O . ARG A 1 104 ? -7.547 -6.528 -18.870 1.00 98.06 104 ARG A O 1
ATOM 817 N N . ARG A 1 105 ? -5.765 -7.794 -18.400 1.00 97.56 105 ARG A N 1
ATOM 818 C CA . ARG A 1 105 ? -6.414 -9.064 -18.768 1.00 97.56 105 ARG A CA 1
ATOM 819 C C . ARG A 1 105 ? -7.388 -9.595 -17.714 1.00 97.56 105 ARG A C 1
ATOM 821 O O . ARG A 1 105 ? -8.330 -10.290 -18.074 1.00 97.56 105 ARG A O 1
ATOM 828 N N . ARG A 1 106 ? -7.111 -9.398 -16.421 1.00 96.62 106 ARG A N 1
ATOM 829 C CA . ARG A 1 106 ? -7.866 -10.044 -15.322 1.00 96.62 106 ARG A CA 1
ATOM 830 C C . ARG A 1 106 ? -8.275 -9.087 -14.196 1.00 96.62 106 ARG A C 1
ATOM 832 O O . ARG A 1 106 ? -8.677 -9.556 -13.138 1.00 96.62 106 ARG A O 1
ATOM 839 N N . GLY A 1 107 ? -8.127 -7.782 -14.396 1.00 97.56 107 GLY A N 1
ATOM 840 C CA . GLY A 1 107 ? -8.304 -6.769 -13.358 1.00 97.56 107 GLY A CA 1
ATOM 841 C C . GLY A 1 107 ? -7.210 -6.806 -12.288 1.00 97.56 107 GLY A C 1
ATOM 842 O O . GLY A 1 107 ? -6.321 -7.670 -12.287 1.00 97.56 107 GLY A O 1
ATOM 843 N N . VAL A 1 108 ? -7.289 -5.864 -11.351 1.00 98.06 108 VAL A N 1
ATOM 844 C CA . VAL A 1 108 ? -6.370 -5.762 -10.206 1.00 98.06 108 VAL A CA 1
ATOM 845 C C . VAL A 1 108 ? -6.993 -6.182 -8.886 1.00 98.06 108 VAL A C 1
ATOM 847 O O . VAL A 1 108 ? -6.247 -6.326 -7.931 1.00 98.06 108 VAL A O 1
ATOM 850 N N . THR A 1 109 ? -8.296 -6.450 -8.823 1.00 97.88 109 THR A N 1
ATOM 851 C CA . THR A 1 109 ? -9.001 -6.804 -7.581 1.00 97.88 109 THR A CA 1
ATOM 852 C C . THR A 1 109 ? -9.279 -8.301 -7.473 1.00 97.88 109 THR A C 1
ATOM 854 O O . THR A 1 109 ? -9.578 -8.971 -8.461 1.00 97.88 109 THR A O 1
ATOM 857 N N . ALA A 1 110 ? -9.158 -8.841 -6.263 1.00 96.69 110 ALA A N 1
ATOM 858 C CA . ALA A 1 110 ? -9.662 -10.152 -5.880 1.00 96.69 110 ALA A CA 1
ATOM 859 C C . ALA A 1 110 ? -10.471 -10.035 -4.590 1.00 96.69 110 ALA A C 1
ATOM 861 O O . ALA A 1 110 ? -10.180 -9.197 -3.738 1.00 96.69 110 ALA A O 1
ATOM 862 N N . THR A 1 111 ? -11.447 -10.925 -4.441 1.00 95.94 111 THR A N 1
ATOM 863 C CA . THR A 1 111 ? -12.179 -11.102 -3.189 1.00 95.94 111 THR A CA 1
ATOM 864 C C . THR A 1 111 ? -11.564 -12.260 -2.415 1.00 95.94 111 THR A C 1
ATOM 866 O O . THR A 1 111 ? -11.467 -13.373 -2.933 1.00 95.94 111 THR A O 1
ATOM 869 N N . VAL A 1 112 ? -11.136 -12.006 -1.182 1.00 91.88 112 VAL A N 1
ATOM 870 C CA . VAL A 1 112 ? -10.554 -13.004 -0.277 1.00 91.88 112 VAL A CA 1
ATOM 871 C C . VAL A 1 112 ? -11.290 -12.911 1.050 1.00 91.88 112 VAL A C 1
ATOM 873 O O . VAL A 1 112 ? -11.364 -11.834 1.623 1.00 91.88 112 VAL A O 1
ATOM 876 N N . ALA A 1 113 ? -11.849 -14.029 1.524 1.00 91.62 113 ALA A N 1
ATOM 877 C CA . ALA A 1 113 ? -12.636 -14.076 2.762 1.00 91.62 113 ALA A CA 1
ATOM 878 C C . ALA A 1 113 ? -13.770 -13.024 2.830 1.00 91.62 113 ALA A C 1
ATOM 880 O O . ALA A 1 113 ? -14.072 -12.494 3.889 1.00 91.62 113 ALA A O 1
ATOM 881 N N . GLY A 1 114 ? -14.397 -12.724 1.685 1.00 92.31 114 GLY A N 1
ATOM 882 C CA . GLY A 1 114 ? -15.476 -11.734 1.586 1.00 92.31 114 GLY A CA 1
ATOM 883 C C . GLY A 1 114 ? -15.010 -10.289 1.383 1.00 92.31 114 GLY A C 1
ATOM 884 O O . GLY A 1 114 ? -15.830 -9.445 1.039 1.00 92.31 114 GLY A O 1
ATOM 885 N N . GLU A 1 115 ? -13.711 -10.005 1.490 1.00 91.44 115 GLU A N 1
ATOM 886 C CA . GLU A 1 115 ? -13.164 -8.655 1.342 1.00 91.44 115 GLU A CA 1
ATOM 887 C C . GLU A 1 115 ? -12.496 -8.449 -0.019 1.00 91.44 115 GLU A C 1
ATOM 889 O O . GLU A 1 115 ? -11.727 -9.291 -0.492 1.00 91.44 115 GLU A O 1
ATOM 894 N N . ALA A 1 116 ? -12.772 -7.308 -0.653 1.00 95.25 116 ALA A N 1
ATOM 895 C CA . ALA A 1 116 ? -12.103 -6.902 -1.881 1.00 95.25 116 ALA A CA 1
ATOM 896 C C . ALA A 1 116 ? -10.746 -6.261 -1.566 1.00 95.25 116 ALA A C 1
ATOM 898 O O . ALA A 1 116 ? -10.645 -5.349 -0.749 1.00 95.25 116 ALA A O 1
ATOM 899 N N . LYS A 1 117 ? -9.703 -6.712 -2.262 1.00 96.81 117 LYS A N 1
ATOM 900 C CA . LYS A 1 117 ? -8.360 -6.134 -2.179 1.00 96.81 117 LYS A CA 1
ATOM 901 C C . LYS A 1 117 ? -7.593 -6.302 -3.479 1.00 96.81 117 LYS A C 1
ATOM 903 O O . LYS A 1 117 ? -8.004 -7.069 -4.358 1.00 96.81 117 LYS A O 1
ATOM 908 N N . THR A 1 118 ? -6.458 -5.625 -3.613 1.00 97.56 118 THR A N 1
ATOM 909 C CA . THR A 1 118 ? -5.596 -5.836 -4.776 1.00 97.56 118 THR A CA 1
ATOM 910 C C . THR A 1 118 ? -5.093 -7.282 -4.831 1.00 97.56 118 THR A C 1
ATOM 912 O O . THR A 1 118 ? -4.800 -7.936 -3.826 1.00 97.56 118 THR A O 1
ATOM 915 N N . ARG A 1 119 ? -5.006 -7.813 -6.046 1.00 97.25 119 ARG A N 1
ATOM 916 C CA . ARG A 1 119 ? -4.569 -9.172 -6.341 1.00 97.25 119 ARG A CA 1
ATOM 917 C C . ARG A 1 119 ? -3.113 -9.339 -5.960 1.00 97.25 119 ARG A C 1
ATOM 919 O O . ARG A 1 119 ? -2.281 -8.482 -6.246 1.00 97.25 119 ARG A O 1
ATOM 926 N N . VAL A 1 120 ? -2.796 -10.515 -5.437 1.00 95.44 120 VAL A N 1
ATOM 927 C CA . VAL A 1 120 ? -1.416 -10.960 -5.280 1.00 95.44 120 VAL A CA 1
ATOM 928 C C . VAL A 1 120 ? -0.978 -11.666 -6.566 1.00 95.44 120 VAL A C 1
ATOM 930 O O . VAL A 1 120 ? -1.607 -12.626 -7.018 1.00 95.44 120 VAL A O 1
ATOM 933 N N . LYS A 1 121 ? 0.099 -11.175 -7.175 1.00 94.75 121 LYS A N 1
ATOM 934 C CA . LYS A 1 121 ? 0.780 -11.740 -8.343 1.00 94.75 121 LYS A CA 1
ATOM 935 C C . LYS A 1 121 ? 2.229 -11.997 -7.945 1.00 94.75 121 LYS A C 1
ATOM 937 O O . LYS A 1 121 ? 2.913 -11.093 -7.478 1.00 94.75 121 LYS A O 1
ATOM 942 N N . ASP A 1 122 ? 2.684 -13.235 -8.118 1.00 91.50 122 ASP A N 1
ATOM 943 C CA . ASP A 1 122 ? 4.074 -13.643 -7.868 1.00 91.50 122 ASP A CA 1
ATOM 944 C C . ASP A 1 122 ? 4.569 -13.231 -6.466 1.00 91.50 122 ASP A C 1
ATOM 946 O O . ASP A 1 122 ? 5.648 -12.661 -6.307 1.00 91.50 122 ASP A O 1
ATOM 950 N N . GLY A 1 123 ? 3.730 -13.468 -5.452 1.00 89.81 123 GLY A N 1
ATOM 951 C CA . GLY A 1 123 ? 4.068 -13.273 -4.039 1.00 89.81 123 GLY A CA 1
ATOM 952 C C . GLY A 1 123 ? 3.863 -11.867 -3.463 1.00 89.81 123 GLY A C 1
ATOM 953 O O . GLY A 1 123 ? 4.141 -11.687 -2.281 1.00 89.81 123 GLY A O 1
ATOM 954 N N . ALA A 1 124 ? 3.372 -10.889 -4.233 1.00 92.75 124 ALA A N 1
ATOM 955 C CA . ALA A 1 124 ? 2.993 -9.568 -3.710 1.00 92.75 124 ALA A CA 1
ATOM 956 C C . ALA A 1 124 ? 1.899 -8.879 -4.531 1.00 92.75 124 ALA A C 1
ATOM 958 O O . ALA A 1 124 ? 1.463 -9.407 -5.552 1.00 92.75 124 ALA A O 1
ATOM 959 N N . CYS A 1 125 ? 1.445 -7.713 -4.070 1.00 95.44 125 CYS A N 1
ATOM 960 C CA . CYS A 1 125 ? 0.512 -6.830 -4.764 1.00 95.44 125 CYS A CA 1
ATOM 961 C C . CYS A 1 125 ? 0.832 -6.728 -6.265 1.00 95.44 125 CYS A C 1
ATOM 963 O O . CYS A 1 125 ? 1.987 -6.577 -6.662 1.00 95.44 125 CYS A O 1
ATOM 965 N N . ILE A 1 126 ? -0.204 -6.787 -7.101 1.00 97.31 126 ILE A N 1
ATOM 966 C CA . ILE A 1 126 ? -0.092 -6.690 -8.560 1.00 97.31 126 ILE A CA 1
ATOM 967 C C . ILE A 1 126 ? 0.518 -5.365 -9.041 1.00 97.31 126 ILE A C 1
ATOM 969 O O . ILE A 1 126 ? 1.034 -5.321 -10.152 1.00 97.31 126 ILE A O 1
ATOM 973 N N . PHE A 1 127 ? 0.487 -4.314 -8.220 1.00 96.31 127 PHE A N 1
ATOM 974 C CA . PHE A 1 127 ? 1.122 -3.031 -8.522 1.00 96.31 127 PHE A CA 1
ATOM 975 C C . PHE A 1 127 ? 2.614 -2.980 -8.184 1.00 96.31 127 PHE A C 1
ATOM 977 O O . PHE A 1 127 ? 3.296 -2.117 -8.714 1.00 96.31 127 PHE A O 1
ATOM 984 N N . LEU A 1 128 ? 3.128 -3.905 -7.366 1.00 94.06 128 LEU A N 1
ATOM 985 C CA . LEU A 1 128 ? 4.521 -3.866 -6.931 1.00 94.06 128 LEU A CA 1
ATOM 986 C C . LEU A 1 128 ? 5.470 -4.195 -8.089 1.00 94.06 128 LEU A C 1
ATOM 988 O O . LEU A 1 128 ? 5.530 -5.352 -8.528 1.00 94.06 128 LEU A O 1
ATOM 992 N N . ASN A 1 129 ? 6.289 -3.239 -8.517 1.00 93.94 129 ASN A N 1
ATOM 993 C CA . ASN A 1 129 ? 7.408 -3.535 -9.405 1.00 93.94 129 ASN A CA 1
ATOM 994 C C . ASN A 1 129 ? 8.539 -4.237 -8.646 1.00 93.94 129 ASN A C 1
ATOM 996 O O . ASN A 1 129 ? 8.851 -3.927 -7.494 1.00 93.94 129 ASN A O 1
ATOM 1000 N N . ARG A 1 130 ? 9.177 -5.213 -9.293 1.00 90.81 130 ARG A N 1
ATOM 1001 C CA . ARG A 1 130 ? 10.316 -5.947 -8.727 1.00 90.81 130 ARG A CA 1
ATOM 1002 C C . ARG A 1 130 ? 11.616 -5.156 -8.881 1.00 90.81 130 ARG A C 1
ATOM 1004 O O . ARG A 1 130 ? 11.729 -4.283 -9.734 1.00 90.81 130 ARG A O 1
ATOM 1011 N N . GLY A 1 131 ? 12.623 -5.528 -8.083 1.00 87.12 131 GLY A N 1
ATOM 1012 C CA . GLY A 1 131 ? 13.933 -4.859 -8.002 1.00 87.12 131 GLY A CA 1
ATOM 1013 C C . GLY A 1 131 ? 14.635 -4.588 -9.335 1.00 87.12 131 GLY A C 1
ATOM 1014 O O . GLY A 1 131 ? 15.374 -3.619 -9.446 1.00 87.12 131 GLY A O 1
ATOM 1015 N N . ASN A 1 132 ? 14.402 -5.423 -10.346 1.00 87.56 132 ASN A N 1
ATOM 1016 C CA . ASN A 1 132 ? 15.031 -5.322 -11.662 1.00 87.56 132 ASN A CA 1
ATOM 1017 C C . ASN A 1 132 ? 14.140 -4.674 -12.738 1.00 87.56 132 ASN A C 1
ATOM 1019 O O . ASN A 1 132 ? 14.491 -4.728 -13.918 1.00 87.56 132 ASN A O 1
ATOM 1023 N N . TRP A 1 133 ? 12.985 -4.108 -12.378 1.00 94.00 133 TRP A N 1
ATOM 1024 C CA . TRP A 1 133 ? 12.125 -3.429 -13.342 1.00 94.00 133 TRP A CA 1
ATOM 1025 C C . TRP A 1 133 ? 12.741 -2.084 -13.773 1.00 94.00 133 TRP A C 1
ATOM 1027 O O . TRP A 1 133 ? 13.163 -1.321 -12.905 1.00 94.00 133 TRP A O 1
ATOM 1037 N N . PRO A 1 134 ? 12.781 -1.743 -15.080 1.00 94.81 134 PRO A N 1
ATOM 1038 C CA . PRO A 1 134 ? 13.435 -0.518 -15.554 1.00 94.81 134 PRO A CA 1
ATOM 1039 C C . PRO A 1 134 ? 12.892 0.789 -14.964 1.00 94.81 134 PRO A C 1
ATOM 1041 O O . PRO A 1 134 ? 13.649 1.744 -14.829 1.00 94.81 134 PRO A O 1
ATOM 1044 N N . ALA A 1 135 ? 11.607 0.838 -14.595 1.00 93.50 135 ALA A N 1
ATOM 1045 C CA . ALA A 1 135 ? 11.008 2.011 -13.949 1.00 93.50 135 ALA A CA 1
ATOM 1046 C C . ALA A 1 135 ? 11.249 2.074 -12.424 1.00 93.50 135 ALA A C 1
ATOM 1048 O O . ALA A 1 135 ? 10.745 2.979 -11.766 1.00 93.50 135 ALA A O 1
ATOM 1049 N N . GLY A 1 136 ? 12.025 1.135 -11.873 1.00 90.25 136 GLY A N 1
ATOM 1050 C CA . GLY A 1 136 ? 12.336 1.020 -10.450 1.00 90.25 136 GLY A CA 1
ATOM 1051 C C . GLY A 1 136 ? 11.407 0.061 -9.690 1.00 90.25 136 GLY A C 1
ATOM 1052 O O . GLY A 1 136 ? 10.325 -0.272 -10.181 1.00 90.25 136 GLY A O 1
ATOM 1053 N N . PRO A 1 137 ? 11.836 -0.419 -8.505 1.00 87.06 137 PRO A N 1
ATOM 1054 C CA . PRO A 1 137 ? 10.988 -1.176 -7.588 1.00 87.06 137 PRO A CA 1
ATOM 1055 C C . PRO A 1 137 ? 9.978 -0.282 -6.869 1.00 87.06 137 PRO A C 1
ATOM 1057 O O . PRO A 1 137 ? 10.235 0.905 -6.663 1.00 87.06 137 PRO A O 1
ATOM 1060 N N . GLY A 1 138 ? 8.885 -0.889 -6.400 1.00 81.81 138 GLY A N 1
ATOM 1061 C CA . GLY A 1 138 ? 7.777 -0.170 -5.759 1.00 81.81 138 GLY A CA 1
ATOM 1062 C C . GLY A 1 138 ? 6.482 -0.336 -6.520 1.00 81.81 138 GLY A C 1
ATOM 1063 O O . GLY A 1 138 ? 6.519 -0.250 -7.765 1.00 81.81 138 GLY A O 1
#

pLDDT: mean 86.71, std 15.04, range [39.69, 98.31]

Radius of gyration: 22.46 Å; chains: 1; bounding box: 37×74×48 Å

Secondary structure (DSSP, 8-state):
-------PPPTT--------S--EEEEEETTEEEEEEEEEHHHHTS-----TTTT---SSSS--TTTGGGGG--B-SSHHHHHHHHHHHHHHHHHH-TTHHHHHHH-SEEEETTEEEEPEETTEETT---TT-TT---

Sequence (138 aa):
MRSHRLHVPDERSVRTIAMIDREWVSIIDPGSPHDRYVFDVSFLLSAYTCIYGAGCRGTADQPSEVLGCCRLGAHYVDSDDRERIEAMVDVLGPAFMQHHAAARRRGVTATVAGEAKTRVKDGACIFLNRGNWPAGPG